Protein AF-Q9ARK3-F1 (afdb_monomer)

Foldseek 3Di:
DDDDDDPDDDDDPCVLVVVLVVPCPPPVVCNPVDDDDDD

Radius of gyration: 10.56 Å; Cα contacts (8 Å, |Δi|>4): 12; chains: 1; bounding box: 26×19×22 Å

Secondary structure (DSSP, 8-state):
------------TTHHHHHHHHHT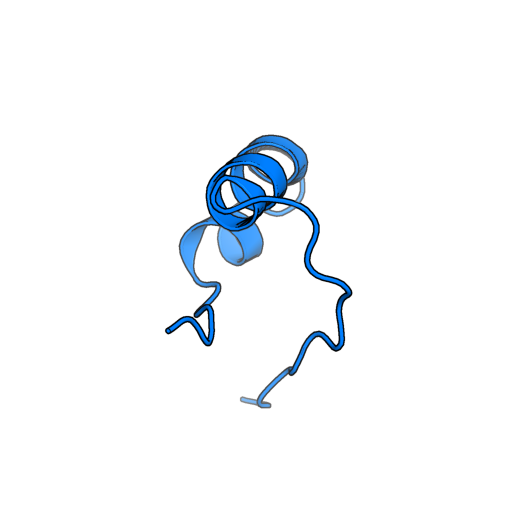TT-HHHHHHPPP---

Solvent-accessible surface area (backbone atoms only — not comparable to full-atom values): 2812 Å² total; per-residue (Å²): 140,79,91,83,82,86,92,72,90,86,89,54,96,59,48,70,59,53,55,22,65,75,24,50,86,85,37,44,68,61,39,70,69,66,82,80,93,82,134

pLDDT: mean 97.08, std 2.95, range [81.56, 98.62]

Structure (mmCIF, N/CA/C/O backbone):
data_AF-Q9ARK3-F1
#
_entry.id   AF-Q9ARK3-F1
#
loop_
_atom_site.group_PDB
_atom_site.id
_atom_site.type_symbol
_atom_site.label_atom_id
_atom_site.label_alt_id
_atom_site.label_comp_id
_atom_site.label_asym_id
_atom_site.label_entity_id
_atom_site.label_seq_id
_atom_site.pdbx_PDB_ins_code
_atom_site.Cartn_x
_atom_site.Cartn_y
_atom_site.Cartn_z
_atom_site.occupancy
_atom_site.B_iso_or_equiv
_atom_site.auth_seq_id
_atom_site.auth_comp_id
_atom_site.auth_asym_id
_atom_site.auth_atom_id
_atom_site.pdbx_PDB_model_num
ATOM 1 N N . GLY A 1 1 ? -17.739 -10.463 -4.030 1.00 81.56 1 GLY A N 1
ATOM 2 C CA . GLY A 1 1 ? -16.284 -10.470 -4.246 1.00 81.56 1 GLY A CA 1
ATOM 3 C C . GLY A 1 1 ? -16.01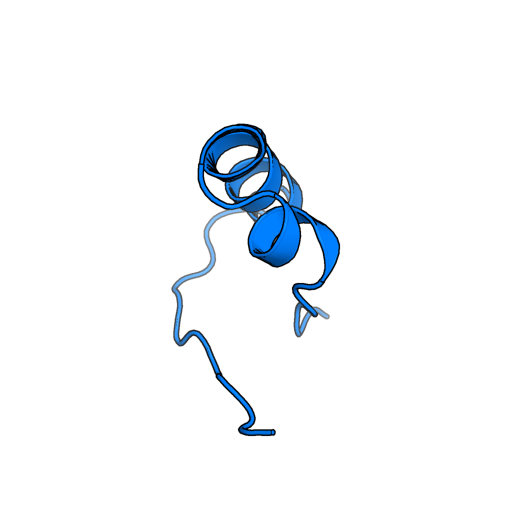8 -9.842 -5.586 1.00 81.56 1 GLY A C 1
ATOM 4 O O . GLY A 1 1 ? -16.319 -10.472 -6.587 1.00 81.56 1 GLY A O 1
ATOM 5 N N . HIS A 1 2 ? -15.571 -8.589 -5.590 1.00 95.56 2 HIS A N 1
ATOM 6 C CA . HIS A 1 2 ? -15.198 -7.857 -6.799 1.00 95.56 2 HIS A CA 1
ATOM 7 C C . HIS A 1 2 ? -13.709 -7.542 -6.719 1.00 95.56 2 HIS A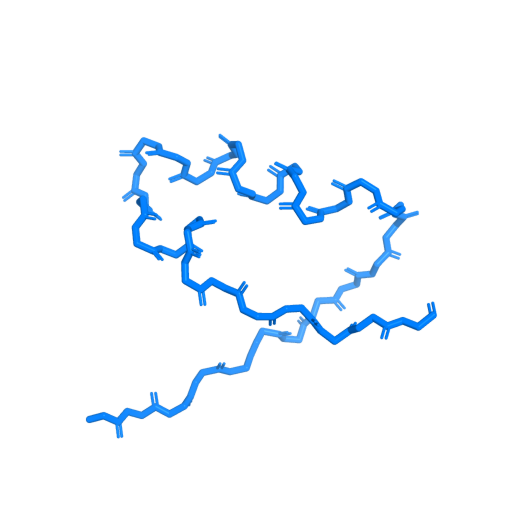 C 1
ATOM 9 O O . HIS A 1 2 ? -13.202 -7.286 -5.627 1.00 95.56 2 HIS A O 1
ATOM 15 N N . ASN A 1 3 ? -13.042 -7.533 -7.865 1.00 96.50 3 ASN A N 1
ATOM 16 C CA . ASN A 1 3 ? -11.676 -7.041 -7.953 1.00 96.50 3 ASN A CA 1
ATOM 17 C C . ASN A 1 3 ? -11.715 -5.520 -8.094 1.00 96.50 3 ASN A C 1
ATOM 19 O O . ASN A 1 3 ? -12.533 -4.989 -8.847 1.00 96.50 3 ASN A O 1
ATOM 23 N N . ILE A 1 4 ? -10.841 -4.831 -7.368 1.00 97.19 4 ILE A N 1
ATOM 24 C CA . ILE A 1 4 ? -10.698 -3.376 -7.420 1.00 97.19 4 ILE A CA 1
ATOM 25 C C . ILE A 1 4 ? -9.275 -3.085 -7.876 1.00 97.19 4 ILE A C 1
ATOM 27 O O . ILE A 1 4 ? -8.327 -3.624 -7.313 1.00 97.19 4 ILE A O 1
ATOM 31 N N . VAL A 1 5 ? -9.140 -2.241 -8.896 1.00 97.81 5 VAL A N 1
ATOM 32 C CA . VAL A 1 5 ? -7.844 -1.790 -9.408 1.00 97.81 5 VAL A CA 1
ATOM 33 C C . VAL A 1 5 ? -7.748 -0.290 -9.183 1.00 97.81 5 VAL A C 1
ATOM 35 O O . VAL A 1 5 ? -8.596 0.465 -9.659 1.00 97.81 5 VAL A O 1
ATOM 38 N N . LEU A 1 6 ? -6.718 0.138 -8.456 1.00 97.81 6 LEU A N 1
ATOM 39 C CA . LEU A 1 6 ? -6.395 1.549 -8.290 1.00 97.81 6 LEU A CA 1
ATOM 40 C C . LEU A 1 6 ? -5.441 1.963 -9.410 1.00 97.81 6 LEU A C 1
ATOM 42 O O . LEU A 1 6 ? -4.303 1.505 -9.463 1.00 97.81 6 LEU A O 1
ATOM 46 N N . ILE A 1 7 ? -5.910 2.825 -10.310 1.00 98.25 7 ILE A N 1
ATOM 47 C CA . ILE A 1 7 ? -5.053 3.451 -11.318 1.00 98.25 7 ILE A CA 1
ATOM 48 C C . ILE A 1 7 ? -4.434 4.690 -10.673 1.00 98.25 7 ILE A C 1
ATOM 50 O O . ILE A 1 7 ? -5.112 5.699 -10.490 1.00 98.25 7 ILE A O 1
ATOM 54 N N . SER A 1 8 ? -3.164 4.581 -10.286 1.00 97.12 8 SER A N 1
ATOM 55 C CA . SER A 1 8 ? -2.413 5.617 -9.573 1.00 97.12 8 SER A CA 1
ATOM 56 C C . SER A 1 8 ? -1.158 6.004 -10.346 1.00 97.12 8 SER A C 1
ATOM 58 O O . SER A 1 8 ? -0.592 5.190 -11.076 1.00 97.12 8 SER A O 1
ATOM 60 N N . ASN A 1 9 ? -0.685 7.235 -10.156 1.00 97.75 9 ASN A N 1
ATOM 61 C CA . ASN A 1 9 ? 0.692 7.579 -10.494 1.00 97.75 9 ASN A CA 1
ATOM 62 C C . ASN A 1 9 ? 1.673 6.923 -9.502 1.00 97.75 9 ASN A C 1
ATOM 64 O O . ASN A 1 9 ? 1.280 6.552 -8.395 1.00 97.75 9 ASN A O 1
ATOM 68 N N . HIS A 1 10 ? 2.942 6.828 -9.906 1.00 97.56 10 HIS A N 1
ATOM 69 C CA . HIS A 1 10 ? 4.067 6.382 -9.080 1.00 97.56 10 HIS A CA 1
ATOM 70 C C . HIS A 1 10 ? 5.088 7.519 -8.973 1.00 97.56 10 HIS A C 1
ATOM 72 O O . HIS A 1 10 ? 5.426 8.132 -9.989 1.00 97.56 10 HIS A O 1
ATOM 78 N N . GLN A 1 11 ? 5.531 7.851 -7.762 1.00 98.31 11 GLN A N 1
ATOM 79 C CA . GLN A 1 11 ? 6.527 8.897 -7.512 1.00 98.31 11 GLN A CA 1
ATOM 80 C C . GLN A 1 11 ? 7.816 8.342 -6.920 1.00 98.31 11 GLN A C 1
ATOM 82 O O . GLN A 1 11 ? 8.894 8.793 -7.305 1.00 98.31 11 GLN A O 1
ATOM 87 N N . THR A 1 12 ? 7.718 7.405 -5.978 1.00 97.94 12 THR A N 1
ATOM 88 C CA . THR A 1 12 ? 8.876 6.857 -5.269 1.00 97.94 12 THR A CA 1
ATOM 89 C C . THR A 1 12 ? 8.700 5.375 -4.981 1.00 97.94 12 THR A C 1
ATOM 91 O O . THR A 1 12 ? 7.589 4.895 -4.779 1.00 97.94 12 THR A O 1
ATOM 94 N N . GLU A 1 13 ? 9.805 4.649 -4.830 1.00 98.31 13 GLU A N 1
ATOM 95 C CA . GLU A 1 13 ? 9.776 3.245 -4.392 1.00 98.31 13 GLU A CA 1
ATOM 96 C C . GLU A 1 13 ? 9.120 3.060 -3.005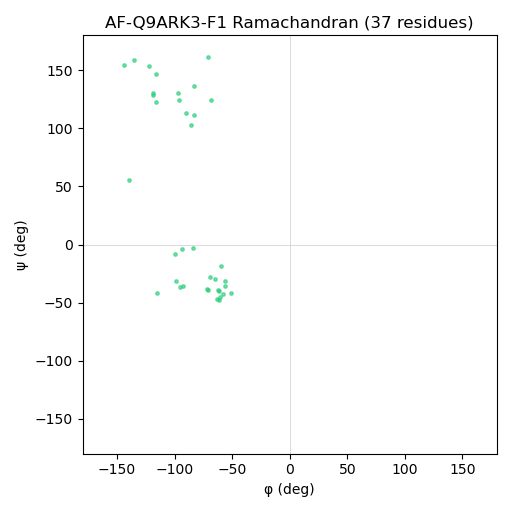 1.00 98.31 13 GLU A C 1
ATOM 98 O O . GLU A 1 13 ? 8.667 1.968 -2.670 1.00 98.31 13 GLU A O 1
ATOM 103 N N . ALA A 1 14 ? 9.015 4.130 -2.207 1.00 98.19 14 ALA A N 1
ATOM 104 C CA . ALA A 1 14 ? 8.371 4.124 -0.895 1.00 98.19 14 ALA A CA 1
ATOM 105 C C . ALA A 1 14 ? 6.839 4.304 -0.942 1.00 98.19 14 ALA A C 1
ATOM 107 O O . ALA A 1 14 ? 6.195 4.233 0.109 1.00 98.19 14 ALA A O 1
ATOM 108 N N . ASP A 1 15 ? 6.236 4.509 -2.120 1.00 98.38 15 ASP A N 1
ATOM 109 C CA . ASP A 1 15 ? 4.793 4.737 -2.272 1.00 98.38 15 ASP A CA 1
ATOM 110 C C . ASP A 1 15 ? 3.922 3.674 -1.565 1.00 98.38 15 ASP A C 1
ATOM 112 O O . ASP A 1 15 ? 2.968 4.071 -0.889 1.00 98.38 15 ASP A O 1
ATOM 116 N N . PRO A 1 16 ? 4.237 2.357 -1.604 1.00 98.19 16 PRO A N 1
ATOM 117 C CA . PRO A 1 16 ? 3.454 1.355 -0.877 1.00 98.19 16 PRO A CA 1
ATOM 118 C C . PRO A 1 16 ? 3.382 1.606 0.634 1.00 98.19 16 PRO A C 1
ATOM 120 O O . PRO A 1 16 ? 2.315 1.494 1.240 1.00 98.19 16 PRO A O 1
ATOM 123 N N . ALA A 1 17 ? 4.506 1.987 1.248 1.00 98.12 17 ALA A N 1
ATOM 124 C CA . ALA A 1 17 ? 4.567 2.268 2.679 1.00 98.12 17 ALA A CA 1
ATOM 125 C C . ALA A 1 17 ? 3.837 3.572 3.027 1.00 98.12 17 ALA A C 1
ATOM 127 O O . ALA A 1 17 ? 3.136 3.633 4.034 1.00 98.12 17 ALA A O 1
ATOM 128 N N . ILE A 1 18 ? 3.956 4.601 2.180 1.00 98.38 18 ILE A N 1
ATOM 129 C CA . ILE A 1 18 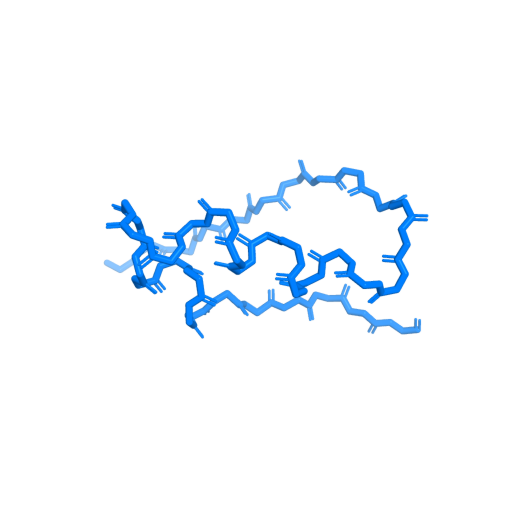? 3.255 5.877 2.372 1.00 98.38 18 ILE A CA 1
ATOM 130 C C . ILE A 1 18 ? 1.737 5.670 2.307 1.00 98.38 18 ILE A C 1
ATOM 132 O O . ILE A 1 18 ? 1.021 6.146 3.188 1.00 98.38 18 ILE A O 1
ATOM 136 N N . ILE A 1 19 ? 1.240 4.932 1.310 1.00 98.38 19 ILE A N 1
ATOM 137 C CA . ILE A 1 19 ? -0.192 4.624 1.174 1.00 98.38 19 ILE A CA 1
ATOM 138 C C . ILE A 1 19 ? -0.693 3.852 2.400 1.00 98.38 19 ILE A C 1
ATOM 140 O O . ILE A 1 19 ? -1.735 4.205 2.955 1.00 98.38 19 ILE A O 1
ATOM 144 N N . ALA A 1 20 ? 0.055 2.845 2.862 1.00 98.31 20 ALA A N 1
ATOM 145 C CA . ALA A 1 20 ? -0.311 2.074 4.047 1.00 98.31 20 ALA A CA 1
ATOM 146 C C . ALA A 1 20 ? -0.383 2.950 5.311 1.00 98.31 20 ALA A C 1
ATOM 148 O O . ALA A 1 20 ? -1.388 2.916 6.020 1.00 98.31 20 ALA A O 1
ATOM 149 N N . LEU A 1 21 ? 0.632 3.789 5.553 1.00 98.56 21 LEU A N 1
ATOM 150 C CA . LEU A 1 21 ? 0.691 4.684 6.715 1.00 98.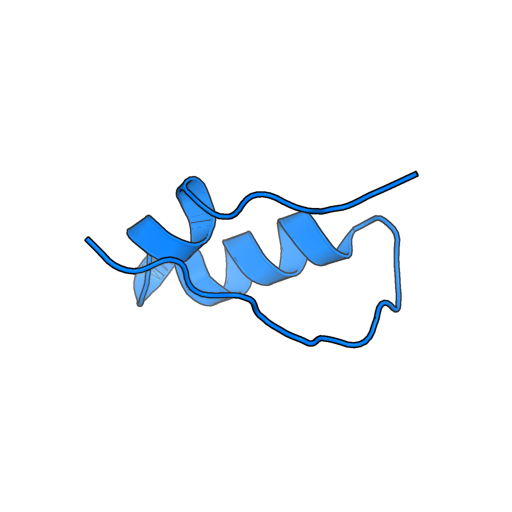56 21 LEU A CA 1
ATOM 151 C C . LEU A 1 21 ? -0.442 5.714 6.731 1.00 98.56 21 LEU A C 1
ATOM 153 O O . LEU A 1 21 ? -1.000 6.003 7.785 1.00 98.56 21 LEU A O 1
ATOM 157 N N . LEU A 1 22 ? -0.810 6.271 5.576 1.00 98.62 22 LEU A N 1
ATOM 158 C CA . LEU A 1 22 ? -1.901 7.248 5.502 1.00 98.62 22 LEU A CA 1
ATOM 159 C C . LEU A 1 22 ? -3.275 6.620 5.776 1.00 98.62 22 LEU A C 1
ATOM 161 O O . LEU A 1 22 ? -4.180 7.307 6.248 1.00 98.62 22 LEU A O 1
ATOM 165 N N . LEU A 1 23 ? -3.436 5.328 5.484 1.00 98.56 23 LEU A N 1
ATOM 166 C CA . LEU A 1 23 ? -4.707 4.615 5.595 1.00 98.56 23 LEU A CA 1
ATOM 167 C C . LEU A 1 23 ? -4.844 3.780 6.876 1.00 98.56 23 LEU A C 1
ATOM 169 O O . LEU A 1 23 ? -5.947 3.311 7.158 1.00 98.56 23 LEU A O 1
ATOM 173 N N . GLU A 1 24 ? -3.788 3.634 7.682 1.00 98.44 24 GLU A N 1
ATOM 174 C CA . GLU A 1 24 ? -3.741 2.686 8.808 1.00 98.44 24 GLU A CA 1
ATOM 175 C C . GLU A 1 24 ? -4.877 2.867 9.837 1.00 98.44 24 GLU A C 1
ATOM 177 O O . GLU A 1 24 ? -5.312 1.907 10.468 1.00 98.44 24 GLU A O 1
ATOM 182 N N . LYS A 1 25 ? -5.375 4.098 10.034 1.00 98.44 25 LYS A N 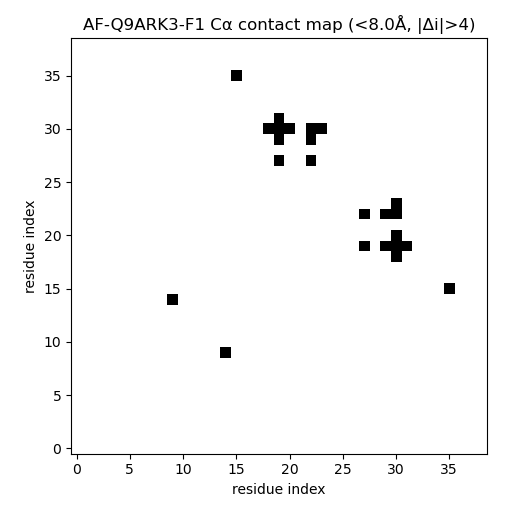1
ATOM 183 C CA . LYS A 1 25 ? -6.417 4.390 11.036 1.00 98.44 25 LYS A CA 1
ATOM 184 C C . LYS A 1 25 ? -7.831 4.323 10.473 1.00 98.44 25 LYS A C 1
ATOM 186 O O . LYS A 1 25 ? -8.748 3.930 11.188 1.00 98.44 25 LYS A O 1
ATOM 191 N N . THR A 1 26 ? -8.026 4.736 9.224 1.00 98.56 26 THR A N 1
ATOM 192 C CA . THR A 1 26 ? -9.361 4.887 8.623 1.00 98.56 26 THR A CA 1
ATOM 193 C C . THR A 1 26 ? -9.745 3.701 7.751 1.00 98.56 26 THR A C 1
ATOM 195 O O . THR A 1 26 ? -10.923 3.361 7.652 1.00 98.56 26 THR A O 1
ATOM 198 N N . ASN A 1 27 ? -8.763 3.057 7.121 1.00 98.56 27 ASN A N 1
ATOM 199 C CA . ASN A 1 27 ? -8.956 1.980 6.160 1.00 98.56 27 ASN A CA 1
ATOM 200 C C . ASN A 1 27 ? -7.908 0.862 6.355 1.00 98.56 27 ASN A C 1
ATOM 202 O O . ASN A 1 27 ? -7.256 0.485 5.380 1.00 98.56 27 ASN A O 1
ATOM 206 N N . PRO A 1 28 ? -7.779 0.278 7.567 1.00 97.12 28 PRO A N 1
ATOM 207 C CA . PRO A 1 28 ? -6.723 -0.690 7.894 1.00 97.12 28 PRO A CA 1
ATOM 208 C C . PRO A 1 28 ? -6.707 -1.908 6.958 1.00 97.12 28 PRO A C 1
ATOM 210 O O . PRO A 1 28 ? -5.662 -2.383 6.529 1.00 97.12 28 PRO A O 1
ATOM 213 N N . ARG A 1 29 ? -7.891 -2.363 6.533 1.00 97.38 29 ARG A N 1
ATOM 214 C CA . ARG A 1 29 ? -8.000 -3.446 5.551 1.00 97.38 29 ARG A CA 1
ATOM 215 C C . ARG A 1 29 ? -7.357 -3.092 4.207 1.00 97.38 29 ARG A C 1
ATOM 217 O O . ARG A 1 29 ? -6.735 -3.935 3.580 1.00 97.38 29 ARG A O 1
ATOM 224 N N . ILE A 1 30 ? -7.522 -1.851 3.748 1.00 97.50 30 ILE A N 1
ATOM 225 C CA . ILE A 1 30 ? -6.920 -1.400 2.489 1.00 97.50 30 ILE A CA 1
ATOM 226 C C . ILE A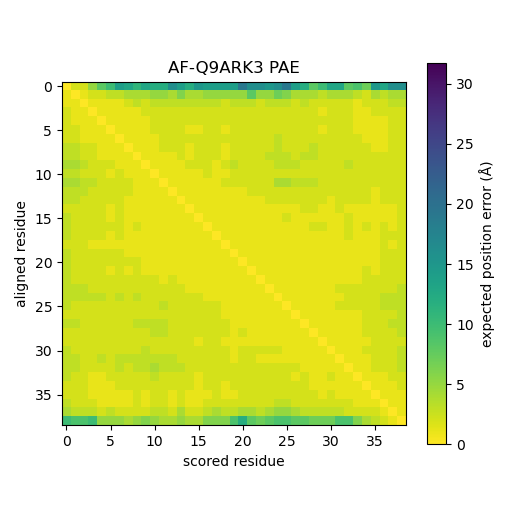 1 30 ? -5.408 -1.246 2.663 1.00 97.50 30 ILE A C 1
ATOM 228 O O . ILE A 1 30 ? -4.682 -1.607 1.748 1.00 97.50 30 ILE A O 1
ATOM 232 N N . SER A 1 31 ? -4.924 -0.758 3.811 1.00 97.19 31 SER A N 1
ATOM 233 C CA . SER A 1 31 ? -3.479 -0.632 4.047 1.00 97.19 31 SER A CA 1
ATOM 234 C C . SER A 1 31 ? -2.747 -1.976 4.093 1.00 97.19 31 SER A C 1
ATOM 236 O O . SER A 1 31 ? -1.575 -2.021 3.737 1.00 97.19 31 SER A O 1
ATOM 238 N N . GLU A 1 32 ? -3.419 -3.049 4.516 1.00 96.44 32 GLU A N 1
ATOM 239 C CA . GLU A 1 32 ? -2.813 -4.377 4.698 1.00 96.44 32 GLU A CA 1
ATOM 240 C C . GLU A 1 32 ? -2.997 -5.307 3.485 1.00 96.44 32 GLU A C 1
ATOM 242 O O . GLU A 1 32 ? -2.077 -6.045 3.139 1.00 96.44 32 GLU A O 1
ATOM 247 N N . ASP A 1 33 ? -4.150 -5.254 2.806 1.00 97.06 33 ASP A N 1
ATOM 248 C CA . ASP A 1 33 ? -4.508 -6.222 1.753 1.00 97.06 33 ASP A CA 1
ATOM 249 C C . ASP A 1 33 ? -4.126 -5.763 0.324 1.00 97.06 33 ASP A C 1
ATOM 251 O O . ASP A 1 33 ? -4.349 -6.491 -0.650 1.00 97.06 33 ASP A O 1
ATOM 255 N N . LEU A 1 34 ? -3.599 -4.544 0.149 1.00 97.19 34 LEU A N 1
ATOM 256 C CA . LEU A 1 34 ? -3.287 -3.992 -1.176 1.00 97.19 34 LEU A CA 1
ATOM 257 C C . LEU A 1 34 ? -2.115 -4.735 -1.827 1.00 97.19 34 LEU A C 1
ATOM 259 O O . LEU A 1 34 ? -1.012 -4.794 -1.291 1.00 97.19 34 LEU A O 1
ATOM 263 N N . THR A 1 35 ? -2.337 -5.261 -3.031 1.00 97.88 35 THR A N 1
ATOM 264 C CA . THR A 1 35 ? -1.271 -5.851 -3.850 1.00 97.88 35 THR A CA 1
ATOM 265 C C . THR A 1 35 ? -0.748 -4.820 -4.844 1.00 97.88 35 THR A C 1
ATOM 267 O O . THR A 1 35 ? -1.518 -4.279 -5.638 1.00 97.88 35 THR A O 1
ATOM 270 N N . TYR A 1 36 ? 0.562 -4.573 -4.823 1.00 97.44 36 TYR A N 1
ATOM 271 C CA . TYR A 1 36 ? 1.227 -3.61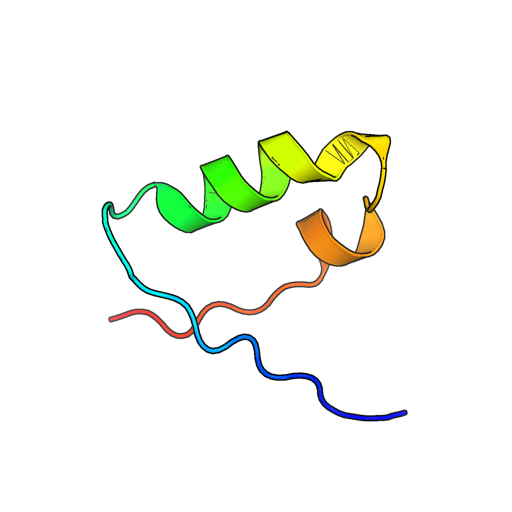9 -5.709 1.00 97.44 36 TYR A CA 1
ATOM 272 C C . TYR A 1 36 ? 1.839 -4.337 -6.912 1.00 97.44 36 TYR A C 1
ATOM 274 O O . TYR A 1 36 ? 2.559 -5.323 -6.760 1.00 97.44 36 TYR A O 1
ATOM 282 N N . VAL A 1 37 ? 1.568 -3.826 -8.114 1.00 97.69 37 VAL A N 1
ATOM 283 C CA . VAL A 1 37 ? 2.297 -4.229 -9.322 1.00 97.69 37 VAL A CA 1
ATOM 284 C C . VAL A 1 37 ? 3.586 -3.410 -9.364 1.00 97.69 37 VAL A C 1
ATOM 286 O O . VAL A 1 37 ? 3.525 -2.196 -9.534 1.00 97.69 37 VAL A O 1
ATOM 289 N N . ALA A 1 38 ? 4.731 -4.066 -9.180 1.00 93.88 38 ALA A N 1
ATOM 290 C CA . ALA A 1 38 ? 6.054 -3.444 -9.132 1.00 93.88 38 ALA A CA 1
ATOM 291 C C . ALA A 1 38 ? 7.066 -4.245 -9.969 1.00 93.88 38 ALA A C 1
ATOM 293 O O . ALA A 1 38 ? 6.849 -5.431 -10.236 1.00 93.88 38 ALA A O 1
ATOM 294 N N . GLY A 1 39 ? 8.158 -3.595 -10.374 1.00 89.81 39 GLY A N 1
ATOM 295 C CA . GLY A 1 39 ? 9.266 -4.160 -11.145 1.00 89.81 39 GLY A CA 1
ATOM 296 C C . GLY A 1 39 ? 10.471 -3.234 -11.146 1.00 89.81 39 GLY A C 1
ATOM 297 O O . GLY A 1 39 ? 10.310 -2.084 -10.683 1.00 89.81 39 GLY A O 1
#

Mean predicted aligned error: 2.1 Å

Organism: NCBI:txid40716

Sequence (39 aa):
GHNIVLISNHQTEADPAIIALLLEKTNPRISEDLTYVAG

InterPro domains:
  IPR002123 Phospholipid/glycerol acyltransferase [PF01553] (2-29)
  IPR016222 Glycerol-3-phosphate O-acyltransferase, chloroplast [PTHR35695] (1-39)